Protein AF-A0A0F9QVI6-F1 (afdb_monomer_lite)

Radius of gyration: 30.36 Å; chains: 1; bounding box: 58×32×75 Å

Foldseek 3Di:
DVVQLVVQLVVCVVVDDCVVVDDSVRVSVVSSVVRVVVVCQQPVDPDGDDDDPVVCVVVVDPDPPPDPPPVPPDPVLVVVLVVLVVVLLVVLCVVLNDVLSVLCCCVVVVVDDLVCVCVVVVDDSVVSVVSNVVSVVVLVVDVVSVVSSVSD

Organism: NCBI:txid412755

pLDDT: mean 71.88, std 11.83, range [39.81, 88.62]

Structure (mmCIF, N/CA/C/O backbone):
data_AF-A0A0F9QVI6-F1
#
_entry.id   AF-A0A0F9QVI6-F1
#
loop_
_atom_site.group_PDB
_atom_site.id
_atom_site.type_symbol
_atom_site.label_atom_id
_atom_site.label_alt_id
_atom_site.label_comp_id
_atom_site.label_asym_id
_atom_site.label_entity_id
_atom_site.label_seq_id
_atom_site.pdbx_PDB_ins_code
_atom_site.Cartn_x
_atom_site.Cartn_y
_atom_site.Cartn_z
_atom_site.occupancy
_atom_site.B_iso_or_equiv
_atom_site.auth_seq_id
_atom_site.auth_comp_id
_atom_site.auth_asym_id
_atom_site.auth_atom_id
_atom_site.pdbx_PDB_model_num
ATOM 1 N N . MET A 1 1 ? 19.039 10.846 -30.506 1.00 57.81 1 MET A N 1
ATOM 2 C CA . MET A 1 1 ? 18.763 9.708 -31.421 1.00 57.81 1 MET A CA 1
ATOM 3 C C . MET A 1 1 ? 19.900 9.418 -32.401 1.00 57.81 1 MET A C 1
ATOM 5 O O . MET A 1 1 ? 20.356 8.285 -32.408 1.00 57.81 1 MET A O 1
ATOM 9 N N . LYS A 1 2 ? 20.402 10.394 -33.183 1.00 60.19 2 LYS A N 1
ATOM 10 C CA . LYS A 1 2 ? 21.502 10.166 -34.153 1.00 60.19 2 LYS A CA 1
ATOM 11 C C . LYS A 1 2 ? 22.775 9.566 -33.521 1.00 60.19 2 LYS A C 1
ATOM 13 O O . LYS A 1 2 ? 23.382 8.684 -34.111 1.00 60.19 2 LYS A O 1
ATOM 18 N N . HIS A 1 3 ? 23.119 9.972 -32.297 1.00 76.12 3 HIS A N 1
ATOM 19 C CA . HIS A 1 3 ? 24.312 9.487 -31.587 1.00 76.12 3 HIS A CA 1
ATOM 20 C C . HIS A 1 3 ? 24.260 8.000 -31.182 1.00 76.12 3 HIS A C 1
ATOM 22 O O . HIS A 1 3 ? 25.291 7.338 -31.208 1.00 76.12 3 HIS A O 1
ATOM 28 N N . GLU A 1 4 ? 23.079 7.447 -30.880 1.00 73.94 4 GLU A N 1
ATOM 29 C CA . GLU A 1 4 ? 22.932 6.035 -30.473 1.00 73.94 4 GLU A CA 1
ATOM 30 C C . GLU A 1 4 ? 23.107 5.072 -31.650 1.00 73.94 4 GLU A C 1
ATOM 32 O O . GLU A 1 4 ? 23.739 4.027 -31.518 1.00 73.94 4 GLU A O 1
ATOM 37 N N . GLY A 1 5 ? 22.594 5.448 -32.827 1.00 75.94 5 GLY A N 1
ATOM 38 C CA . GLY A 1 5 ? 22.812 4.682 -34.054 1.00 75.94 5 GLY A CA 1
ATOM 39 C C . GLY A 1 5 ? 24.290 4.648 -34.447 1.00 75.94 5 GLY A C 1
ATOM 40 O O . GLY A 1 5 ? 24.811 3.587 -34.770 1.00 75.94 5 GLY A O 1
ATOM 41 N N . VAL A 1 6 ? 24.982 5.790 -34.348 1.00 83.38 6 VAL A N 1
ATOM 42 C CA . VAL A 1 6 ? 26.422 5.888 -34.641 1.00 83.38 6 VAL A CA 1
ATOM 43 C C . VAL A 1 6 ? 27.248 5.065 -33.652 1.00 83.38 6 VAL A C 1
ATOM 45 O O . VAL A 1 6 ? 28.108 4.300 -34.079 1.00 83.38 6 VAL A O 1
ATOM 48 N N . LYS A 1 7 ? 26.948 5.151 -32.350 1.00 85.31 7 LYS A N 1
ATOM 49 C CA . LYS A 1 7 ? 27.612 4.344 -31.319 1.00 85.31 7 LYS A CA 1
ATOM 50 C C . LYS A 1 7 ? 27.447 2.844 -31.577 1.00 85.31 7 LYS A C 1
ATOM 52 O O . LYS A 1 7 ? 28.429 2.113 -31.582 1.00 85.31 7 LYS A O 1
ATOM 57 N N . ALA A 1 8 ? 26.225 2.397 -31.859 1.00 85.44 8 ALA A N 1
ATOM 58 C CA . ALA A 1 8 ? 25.957 0.987 -32.121 1.00 85.44 8 ALA A CA 1
ATOM 59 C C . ALA A 1 8 ? 26.665 0.472 -33.383 1.00 85.44 8 ALA A C 1
ATOM 61 O O . ALA A 1 8 ? 27.136 -0.663 -33.392 1.00 85.44 8 ALA A O 1
ATOM 62 N N . ILE A 1 9 ? 26.771 1.297 -34.433 1.00 86.44 9 ILE A N 1
ATOM 63 C CA . ILE A 1 9 ? 27.570 0.957 -35.616 1.00 86.44 9 ILE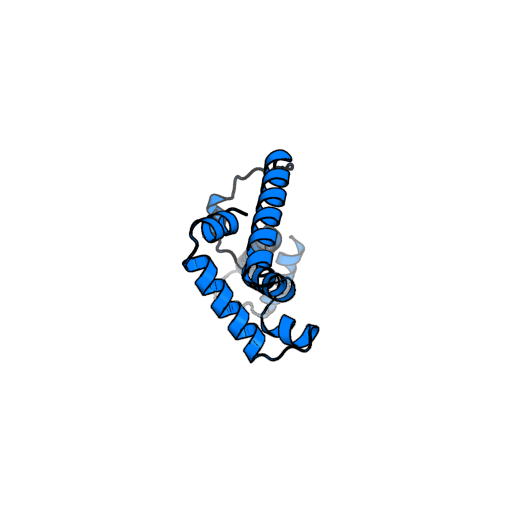 A CA 1
ATOM 64 C C . ILE A 1 9 ? 29.041 0.786 -35.225 1.00 86.44 9 ILE A C 1
ATOM 66 O O . ILE A 1 9 ? 29.633 -0.226 -35.585 1.00 86.44 9 ILE A O 1
ATOM 70 N N . MET A 1 10 ? 29.619 1.728 -34.473 1.00 88.62 10 MET A N 1
ATOM 71 C CA . MET A 1 10 ? 31.027 1.660 -34.056 1.00 88.62 10 MET A CA 1
ATOM 72 C C . MET A 1 10 ? 31.331 0.419 -33.204 1.00 88.62 10 MET A C 1
ATOM 74 O O . MET A 1 10 ? 32.366 -0.2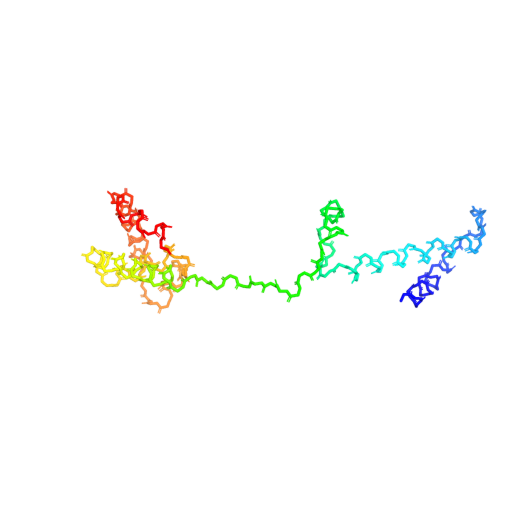08 -33.407 1.00 88.62 10 MET A O 1
ATOM 78 N N . ASP A 1 11 ? 30.413 0.015 -32.323 1.00 88.06 11 ASP A N 1
ATOM 79 C CA . ASP A 1 11 ? 30.565 -1.187 -31.490 1.00 88.06 11 ASP A CA 1
ATOM 80 C C . ASP A 1 11 ? 30.426 -2.498 -32.293 1.00 88.06 11 ASP A C 1
ATOM 82 O O . ASP A 1 11 ? 31.015 -3.523 -31.938 1.00 88.06 11 ASP A O 1
ATOM 86 N N . ALA A 1 12 ? 29.629 -2.496 -33.368 1.00 85.56 12 ALA A N 1
ATOM 87 C CA . ALA A 1 12 ? 29.311 -3.690 -34.155 1.00 85.56 12 ALA A CA 1
ATOM 88 C C . ALA A 1 12 ? 30.212 -3.892 -35.382 1.00 85.56 12 ALA A C 1
ATOM 90 O O . ALA A 1 12 ? 30.289 -5.012 -35.892 1.00 85.56 12 ALA A O 1
ATOM 91 N N . LEU A 1 13 ? 30.875 -2.834 -35.859 1.00 84.75 13 LEU A N 1
ATOM 92 C CA . LEU A 1 13 ? 31.753 -2.863 -37.030 1.00 84.75 13 LEU A CA 1
ATOM 93 C C . LEU A 1 13 ? 32.942 -3.831 -36.873 1.00 84.75 13 LEU A C 1
ATOM 95 O O . LEU A 1 13 ? 33.209 -4.560 -37.823 1.00 84.75 13 LEU A O 1
ATOM 99 N N . PRO A 1 14 ? 33.600 -3.955 -35.699 1.00 88.56 14 PRO A N 1
ATOM 100 C CA . PRO A 1 14 ? 34.671 -4.939 -35.503 1.00 88.56 14 PRO A CA 1
ATOM 101 C C . PRO A 1 14 ? 34.211 -6.403 -35.573 1.00 88.56 14 PRO A C 1
ATOM 103 O O . PRO A 1 14 ? 35.043 -7.299 -35.636 1.00 88.56 14 PRO A O 1
ATOM 106 N N . ARG A 1 15 ? 32.898 -6.658 -35.509 1.00 86.50 15 ARG A N 1
ATOM 107 C CA . ARG A 1 15 ? 32.291 -8.001 -35.564 1.00 86.50 15 ARG A CA 1
ATOM 108 C C . ARG A 1 15 ? 31.655 -8.305 -36.919 1.00 86.50 15 ARG A C 1
ATOM 110 O O . ARG A 1 15 ? 30.978 -9.319 -37.054 1.00 86.50 15 ARG A O 1
ATOM 117 N N . TYR A 1 16 ? 31.792 -7.394 -37.878 1.00 85.69 16 TYR A N 1
ATOM 118 C CA . TYR A 1 16 ? 31.270 -7.584 -39.219 1.00 85.69 16 TYR A CA 1
ATOM 119 C C . TYR A 1 16 ? 32.099 -8.637 -39.956 1.00 85.69 16 TYR A C 1
ATOM 121 O O . TYR A 1 16 ? 33.324 -8.543 -40.005 1.00 85.69 16 TYR A O 1
ATOM 129 N N . ASP A 1 17 ? 31.404 -9.609 -40.537 1.00 86.25 17 ASP A N 1
ATOM 130 C CA . ASP A 1 17 ? 31.994 -10.678 -41.330 1.00 86.25 17 ASP A CA 1
ATOM 131 C C . ASP A 1 17 ? 31.625 -10.477 -42.813 1.00 86.25 17 ASP A C 1
ATOM 133 O O . ASP A 1 17 ? 30.438 -10.547 -43.157 1.00 86.25 17 ASP A O 1
ATOM 137 N N . PRO A 1 18 ? 32.602 -10.188 -43.692 1.00 81.75 18 PRO A N 1
ATOM 138 C CA . PRO A 1 18 ? 32.352 -10.018 -45.119 1.00 81.75 18 PRO A CA 1
ATOM 139 C C . PRO A 1 18 ? 31.971 -11.327 -45.828 1.00 81.75 18 PRO A C 1
ATOM 141 O O . PRO A 1 18 ? 31.293 -11.269 -46.856 1.00 81.75 18 PRO A O 1
ATOM 144 N N . ASP A 1 19 ? 32.329 -12.491 -45.280 1.00 84.81 19 ASP A N 1
ATOM 145 C CA . ASP A 1 19 ? 32.091 -13.795 -45.914 1.00 84.81 19 ASP A CA 1
ATOM 146 C C . ASP A 1 19 ? 30.612 -14.212 -45.852 1.00 84.81 19 ASP A C 1
ATOM 148 O O . ASP A 1 19 ? 30.153 -15.076 -46.599 1.00 84.81 19 ASP A O 1
ATOM 152 N N . TYR A 1 20 ? 29.822 -13.528 -45.020 1.00 78.81 20 TYR A N 1
ATOM 153 C CA . TYR A 1 20 ? 28.369 -13.680 -44.939 1.00 78.81 20 TYR A CA 1
ATOM 154 C C . TYR A 1 20 ? 27.606 -13.085 -46.140 1.00 78.81 20 TYR A C 1
ATOM 156 O O . TYR A 1 20 ? 26.388 -13.251 -46.230 1.00 78.81 20 TYR A O 1
ATOM 164 N N . GLY A 1 21 ? 28.288 -12.375 -47.050 1.00 79.06 21 GLY A N 1
ATOM 165 C CA . GLY A 1 21 ? 27.716 -11.884 -48.312 1.00 79.06 21 GLY A CA 1
ATOM 166 C C . GLY A 1 21 ? 26.765 -10.685 -48.187 1.00 79.06 21 GLY A C 1
ATOM 167 O O . GLY A 1 21 ? 26.004 -10.406 -49.110 1.00 79.06 21 GLY A O 1
ATOM 168 N N . VAL A 1 22 ? 26.777 -9.973 -47.057 1.00 83.00 22 VAL A N 1
ATOM 169 C CA . VAL A 1 22 ? 25.939 -8.783 -46.824 1.00 83.00 22 VAL A CA 1
ATOM 170 C C . VAL A 1 22 ? 26.797 -7.534 -46.930 1.00 83.00 22 VAL A C 1
ATOM 172 O O . VAL A 1 22 ? 27.801 -7.447 -46.247 1.00 83.00 22 VAL A O 1
ATOM 175 N N . GLU A 1 23 ? 26.387 -6.532 -47.708 1.00 87.56 23 GLU A N 1
ATOM 176 C CA . GLU A 1 23 ? 27.130 -5.270 -47.799 1.00 87.56 23 GLU A CA 1
ATOM 177 C C . GLU A 1 23 ? 27.246 -4.556 -46.438 1.00 87.56 23 GLU A C 1
ATOM 179 O O . GLU A 1 23 ? 26.272 -4.444 -45.684 1.00 87.56 23 GLU A O 1
ATOM 184 N N . VAL A 1 24 ? 28.424 -3.981 -46.158 1.00 85.75 24 VAL A N 1
ATOM 185 C CA . VAL A 1 24 ? 28.727 -3.247 -44.910 1.00 85.75 24 VAL A CA 1
ATOM 186 C C . VAL A 1 24 ? 27.662 -2.190 -44.601 1.00 85.75 24 VAL A C 1
ATOM 188 O O . VAL A 1 24 ? 27.242 -2.042 -43.453 1.00 85.75 24 VAL A O 1
ATOM 191 N N . GLY A 1 25 ? 27.188 -1.476 -45.628 1.00 83.19 25 GLY A N 1
ATOM 192 C CA . GLY A 1 25 ? 26.147 -0.458 -45.487 1.00 83.19 25 GLY A CA 1
ATOM 193 C C . GLY A 1 25 ? 24.819 -1.031 -44.988 1.00 83.19 25 GLY A C 1
ATOM 194 O O . GLY A 1 25 ? 24.210 -0.471 -44.076 1.00 83.19 25 GLY A O 1
ATOM 195 N N . ALA A 1 26 ? 24.398 -2.182 -45.519 1.00 83.19 26 ALA A N 1
ATOM 196 C CA . ALA A 1 26 ? 23.169 -2.861 -45.110 1.00 83.19 26 ALA A CA 1
ATOM 197 C C . ALA A 1 26 ? 23.270 -3.415 -43.679 1.00 83.19 26 ALA A C 1
ATOM 199 O O . ALA A 1 26 ? 22.324 -3.299 -42.891 1.00 83.19 26 ALA A O 1
ATOM 200 N N . TYR A 1 27 ? 24.433 -3.958 -43.309 1.00 85.56 27 TYR A N 1
ATOM 201 C CA . TYR A 1 27 ? 24.714 -4.397 -41.943 1.00 85.56 27 TYR A CA 1
ATOM 202 C C . TYR A 1 27 ? 24.676 -3.225 -40.949 1.00 85.56 27 TYR A C 1
ATOM 204 O O . TYR A 1 27 ? 23.941 -3.275 -39.959 1.00 85.56 27 TYR A O 1
ATOM 212 N N . ALA A 1 28 ? 25.389 -2.134 -41.244 1.00 84.75 28 ALA A N 1
ATOM 213 C CA . ALA A 1 28 ? 25.435 -0.940 -40.401 1.00 84.75 28 ALA A CA 1
ATOM 214 C C . ALA A 1 28 ? 24.051 -0.290 -40.241 1.00 84.75 28 ALA A C 1
ATOM 216 O O . ALA A 1 28 ? 23.652 0.069 -39.131 1.00 84.75 28 ALA A O 1
ATOM 217 N N . TRP A 1 29 ? 23.277 -0.207 -41.326 1.00 85.38 29 TRP A N 1
ATOM 218 C CA . TRP A 1 29 ? 21.899 0.284 -41.308 1.00 85.38 29 TRP A CA 1
ATOM 219 C C . TRP A 1 29 ? 21.010 -0.544 -40.376 1.00 85.38 29 TRP A C 1
ATOM 221 O O . TRP A 1 29 ? 20.289 0.002 -39.537 1.00 85.38 29 TRP A O 1
ATOM 231 N N . ARG A 1 30 ? 21.092 -1.877 -40.471 1.00 84.06 30 ARG A N 1
ATOM 232 C CA . ARG A 1 30 ? 20.326 -2.793 -39.621 1.00 84.06 30 ARG A CA 1
ATOM 233 C C . ARG A 1 30 ? 20.686 -2.608 -38.147 1.00 84.06 30 ARG A C 1
ATOM 235 O O . ARG A 1 30 ? 19.783 -2.477 -37.319 1.00 84.06 30 ARG A O 1
ATOM 242 N N . VAL A 1 31 ? 21.974 -2.544 -37.817 1.00 86.19 31 VAL A N 1
ATOM 243 C CA . VAL A 1 31 ? 22.453 -2.304 -36.446 1.00 86.19 31 VAL A CA 1
ATOM 244 C C . VAL A 1 31 ? 21.939 -0.966 -35.905 1.00 86.19 31 VAL A C 1
ATOM 246 O O . VAL A 1 31 ? 21.369 -0.926 -34.810 1.00 86.19 31 VAL A O 1
ATOM 249 N N . ALA A 1 32 ? 22.058 0.110 -36.685 1.00 81.75 32 ALA A N 1
ATOM 250 C CA . ALA A 1 32 ? 21.597 1.436 -36.287 1.00 81.75 32 ALA A CA 1
ATOM 251 C C . ALA A 1 32 ? 20.086 1.478 -36.028 1.00 81.75 32 ALA A C 1
ATOM 253 O O . ALA A 1 32 ? 19.655 2.024 -35.011 1.00 81.75 32 ALA A O 1
ATOM 254 N N . ILE A 1 33 ? 19.275 0.862 -36.894 1.00 84.69 33 ILE A N 1
ATOM 255 C CA . ILE A 1 33 ? 17.819 0.808 -36.710 1.00 84.69 33 ILE A CA 1
ATOM 256 C C . ILE A 1 33 ? 17.448 0.055 -35.435 1.00 84.69 33 ILE A C 1
ATOM 258 O O . ILE A 1 33 ? 16.610 0.534 -34.671 1.00 84.69 33 ILE A O 1
ATOM 262 N N . TYR A 1 34 ? 18.057 -1.104 -35.171 1.00 83.19 34 TYR A N 1
ATOM 263 C CA . TYR A 1 34 ? 17.748 -1.868 -33.960 1.00 83.19 34 TYR A CA 1
ATOM 264 C C . TYR A 1 34 ? 18.136 -1.115 -32.685 1.00 83.19 34 TYR A C 1
ATOM 266 O O . TYR A 1 34 ? 17.381 -1.147 -31.708 1.00 83.19 34 TYR A O 1
ATOM 274 N N . ALA A 1 35 ? 19.264 -0.405 -32.702 1.00 81.69 35 ALA A N 1
ATOM 275 C CA . ALA A 1 35 ? 19.708 0.415 -31.582 1.00 81.69 35 ALA A CA 1
ATOM 276 C C . ALA A 1 35 ? 18.771 1.605 -31.335 1.00 81.69 35 ALA A C 1
ATOM 278 O O . ALA A 1 35 ? 18.279 1.784 -30.219 1.00 81.69 35 ALA A O 1
ATOM 279 N N . VAL A 1 36 ? 18.442 2.367 -32.382 1.00 79.69 36 VAL A N 1
ATOM 280 C CA . VAL A 1 36 ? 17.525 3.512 -32.284 1.00 79.69 36 VAL A CA 1
ATOM 281 C C . VAL A 1 36 ? 16.133 3.055 -31.854 1.00 79.69 36 VAL A C 1
ATOM 283 O O . VAL A 1 36 ? 15.540 3.670 -30.972 1.00 79.69 36 VAL A O 1
ATOM 286 N N . ARG A 1 37 ? 15.628 1.937 -32.388 1.00 77.12 37 ARG A N 1
ATOM 287 C CA . ARG A 1 37 ? 14.332 1.367 -31.994 1.00 77.12 37 ARG A CA 1
ATOM 288 C C . ARG A 1 37 ? 14.296 1.008 -30.510 1.00 77.12 37 ARG A C 1
ATOM 290 O O . ARG A 1 37 ? 13.328 1.342 -29.836 1.00 77.12 37 ARG A O 1
ATOM 297 N N . ARG A 1 38 ? 15.336 0.349 -29.986 1.00 71.81 38 ARG A N 1
ATOM 298 C CA . ARG A 1 38 ? 15.433 0.033 -28.550 1.00 71.81 38 ARG A CA 1
ATOM 299 C C . ARG A 1 38 ? 15.506 1.292 -27.696 1.00 71.81 38 ARG A C 1
ATOM 301 O O . ARG A 1 38 ? 14.858 1.349 -26.657 1.00 71.81 38 ARG A O 1
ATOM 308 N N . TYR A 1 39 ? 16.274 2.286 -28.132 1.00 72.88 39 TYR A N 1
ATOM 309 C CA . TYR A 1 39 ? 16.400 3.552 -27.423 1.00 72.88 39 TYR A CA 1
ATOM 310 C C . TYR A 1 39 ? 15.064 4.294 -27.348 1.00 72.88 39 TYR A C 1
ATOM 312 O O . TYR A 1 39 ? 14.658 4.689 -26.260 1.00 72.88 39 TYR A O 1
ATOM 320 N N . VAL A 1 40 ? 14.352 4.412 -28.475 1.00 70.62 40 VAL A N 1
ATOM 321 C CA . VAL A 1 40 ? 13.012 5.009 -28.520 1.00 70.62 40 VAL A CA 1
ATOM 322 C C . VAL A 1 40 ? 12.087 4.257 -27.575 1.00 70.62 40 VAL A C 1
ATOM 324 O O . VAL A 1 40 ? 11.558 4.873 -26.669 1.00 70.62 40 VAL A O 1
ATOM 327 N N . LEU A 1 41 ? 11.997 2.929 -27.668 1.00 66.00 41 LEU A N 1
ATOM 328 C CA . LEU A 1 41 ? 11.145 2.139 -26.770 1.00 66.00 41 LEU A CA 1
ATOM 329 C C . LEU A 1 41 ? 11.484 2.306 -25.279 1.00 66.00 41 LEU A C 1
ATOM 331 O O . LEU A 1 41 ? 10.588 2.236 -24.443 1.00 66.00 41 LEU A O 1
ATOM 335 N N . LYS A 1 42 ? 12.759 2.519 -24.935 1.00 64.06 42 LYS A N 1
ATOM 336 C CA . LYS A 1 42 ? 13.195 2.729 -23.549 1.00 64.06 42 LYS A CA 1
ATOM 337 C C . LYS A 1 42 ? 12.881 4.138 -23.036 1.00 64.06 42 LYS A C 1
ATOM 339 O O . LYS A 1 42 ? 12.651 4.288 -21.844 1.00 64.06 42 LYS A O 1
ATOM 344 N N . GLN A 1 43 ? 12.917 5.144 -23.907 1.00 61.72 43 GLN A N 1
ATOM 345 C CA . GLN A 1 43 ? 12.837 6.563 -23.533 1.00 61.72 43 GLN A CA 1
ATOM 346 C C . GLN A 1 43 ? 11.479 7.207 -23.840 1.00 61.72 43 GLN A C 1
ATOM 348 O O . GLN A 1 43 ? 11.150 8.233 -23.261 1.00 61.72 43 GLN A O 1
ATOM 353 N N . SER A 1 44 ? 10.680 6.632 -24.741 1.00 54.09 44 SER A N 1
ATOM 354 C CA . SER A 1 44 ? 9.356 7.145 -25.111 1.00 54.09 44 SER A CA 1
ATOM 355 C C . SER A 1 44 ? 8.226 6.589 -24.243 1.00 54.09 44 SER A C 1
ATOM 357 O O . SER A 1 44 ? 7.070 6.924 -24.474 1.00 54.09 44 SER A O 1
ATOM 359 N N . ALA A 1 45 ? 8.535 5.723 -23.275 1.00 50.75 45 ALA A N 1
ATOM 360 C CA . ALA A 1 45 ? 7.585 5.248 -22.279 1.00 50.75 45 ALA A CA 1
ATOM 361 C C . ALA A 1 45 ? 7.927 5.889 -20.919 1.00 50.75 45 ALA A C 1
ATOM 363 O O . ALA A 1 45 ? 9.023 5.640 -20.413 1.00 50.75 45 ALA A O 1
ATOM 364 N N . PRO A 1 46 ? 7.024 6.679 -20.304 1.00 49.38 46 PRO A N 1
ATOM 365 C CA . PRO A 1 46 ? 7.265 7.315 -19.002 1.00 49.38 46 PRO A CA 1
ATOM 366 C C . PRO A 1 46 ? 7.435 6.310 -17.849 1.00 49.38 46 PRO A C 1
ATOM 368 O O . PRO A 1 46 ? 7.916 6.673 -16.782 1.00 49.38 46 PRO A O 1
ATOM 371 N N . VAL A 1 47 ? 7.107 5.031 -18.068 1.00 44.72 47 VAL A N 1
ATOM 372 C CA . VAL A 1 47 ? 7.309 3.944 -17.106 1.00 44.72 47 VAL A CA 1
ATOM 373 C C . VAL A 1 47 ? 8.150 2.854 -17.767 1.00 44.72 47 VAL A C 1
ATOM 375 O O . VAL A 1 47 ? 7.764 2.253 -18.770 1.00 44.72 47 VAL A O 1
ATOM 378 N N . SER A 1 48 ? 9.348 2.633 -17.234 1.00 39.81 48 SER A N 1
ATOM 379 C CA . SER A 1 48 ? 10.373 1.792 -17.850 1.00 39.81 48 SER A CA 1
ATOM 380 C C . SER A 1 48 ? 9.938 0.332 -18.085 1.00 39.81 48 SER A C 1
ATOM 382 O O . SER A 1 48 ? 9.460 -0.348 -17.180 1.00 39.81 48 SER A O 1
ATOM 384 N N . ALA A 1 49 ? 10.169 -0.138 -19.316 1.00 43.56 49 ALA A N 1
ATOM 385 C CA . ALA A 1 49 ? 10.619 -1.474 -19.751 1.00 43.56 49 ALA A CA 1
ATOM 386 C C . ALA A 1 49 ? 9.962 -2.777 -19.226 1.00 43.56 49 ALA A C 1
ATOM 388 O O . ALA A 1 49 ? 10.392 -3.852 -19.640 1.00 43.56 49 ALA A O 1
ATOM 389 N N . SER A 1 50 ? 8.927 -2.740 -18.390 1.00 46.84 50 SER A N 1
ATOM 390 C CA . SER A 1 50 ? 8.313 -3.943 -17.793 1.00 46.84 50 SER A CA 1
ATOM 391 C C . SER A 1 50 ? 6.857 -4.182 -18.207 1.00 46.84 50 SER A C 1
ATOM 393 O O . SER A 1 50 ? 6.346 -5.286 -18.031 1.00 46.84 50 SER A O 1
ATOM 395 N N . HIS A 1 51 ? 6.201 -3.205 -18.836 1.00 47.78 51 HIS A N 1
ATOM 396 C CA . HIS A 1 51 ? 4.827 -3.357 -19.310 1.00 47.78 51 HIS A CA 1
ATOM 397 C C . HIS A 1 51 ? 4.806 -3.686 -20.808 1.00 47.78 51 HIS A C 1
ATOM 399 O O . HIS A 1 51 ? 5.328 -2.951 -21.647 1.00 47.78 51 HIS A O 1
ATOM 405 N N . ARG A 1 52 ? 4.257 -4.866 -21.123 1.00 54.41 52 ARG A N 1
ATOM 406 C CA . ARG A 1 52 ? 4.184 -5.473 -22.461 1.00 54.41 52 ARG A CA 1
ATOM 407 C C . ARG A 1 52 ? 3.653 -4.474 -23.495 1.00 54.41 52 ARG A C 1
ATOM 409 O O . ARG A 1 52 ? 2.637 -3.828 -23.267 1.00 54.41 52 ARG A O 1
ATOM 416 N N . LEU A 1 53 ? 4.288 -4.430 -24.668 1.00 54.44 53 LEU A N 1
ATOM 417 C CA . LEU A 1 53 ? 3.857 -3.645 -25.838 1.00 54.44 53 LEU A CA 1
ATOM 418 C C . LEU A 1 53 ? 2.370 -3.828 -26.198 1.00 54.44 53 LEU A C 1
ATOM 420 O O . LEU A 1 53 ? 1.761 -2.911 -26.743 1.00 54.44 53 LEU A O 1
ATOM 424 N N . ASP A 1 54 ? 1.780 -4.980 -25.870 1.00 57.81 54 ASP A N 1
ATOM 425 C CA . ASP A 1 54 ? 0.355 -5.250 -26.082 1.00 57.81 54 ASP A CA 1
ATOM 426 C C . ASP A 1 54 ? -0.565 -4.402 -25.194 1.00 57.81 54 ASP A C 1
ATOM 428 O O . ASP A 1 54 ? -1.643 -4.021 -25.637 1.00 57.81 54 ASP A O 1
ATOM 432 N N . VAL A 1 55 ? -0.117 -4.021 -23.992 1.00 53.91 55 VAL A N 1
ATOM 433 C CA . VAL A 1 55 ? -0.839 -3.091 -23.106 1.00 53.91 55 VAL A CA 1
ATOM 434 C C . VAL A 1 55 ? -0.810 -1.673 -23.687 1.00 53.91 55 VAL A C 1
ATOM 436 O O . VAL A 1 55 ? -1.798 -0.948 -23.638 1.00 53.91 55 VAL A O 1
ATOM 439 N N . LEU A 1 56 ? 0.307 -1.290 -24.315 1.00 52.09 56 LEU A N 1
ATOM 440 C CA . LEU A 1 56 ? 0.496 0.053 -24.871 1.00 52.09 56 LEU A CA 1
ATOM 441 C C . LEU A 1 56 ? -0.210 0.272 -26.218 1.00 52.09 56 LEU A C 1
ATOM 443 O O . LEU A 1 56 ? -0.525 1.414 -26.549 1.00 52.09 56 LEU A O 1
ATOM 447 N N . LYS A 1 57 ? -0.512 -0.782 -26.991 1.00 57.25 57 LYS A N 1
ATOM 448 C CA . LYS A 1 57 ? -1.277 -0.653 -28.250 1.00 57.25 57 LYS A CA 1
ATOM 449 C C . LYS A 1 57 ? -2.668 -0.040 -28.042 1.00 57.25 57 LYS A C 1
ATOM 451 O O . LYS A 1 57 ? -3.151 0.640 -28.941 1.00 57.25 57 LYS A O 1
ATOM 456 N N . GLY A 1 58 ? -3.282 -0.242 -26.873 1.00 54.19 58 GLY A N 1
ATOM 457 C CA . GLY A 1 58 ? -4.575 0.356 -26.519 1.00 54.19 58 GLY A CA 1
ATOM 458 C C . GLY A 1 58 ? -4.499 1.812 -26.042 1.00 54.19 58 GLY A C 1
ATOM 459 O O . GLY A 1 58 ? -5.501 2.514 -26.081 1.00 54.19 58 GLY A O 1
ATOM 460 N N . LEU A 1 59 ? -3.316 2.283 -25.634 1.00 54.59 59 LEU A N 1
ATOM 461 C CA . LEU A 1 59 ? -3.110 3.596 -25.004 1.00 54.59 59 LEU A CA 1
ATOM 462 C C . LEU A 1 59 ? -2.567 4.662 -25.969 1.00 54.59 59 LEU A C 1
ATOM 464 O O . LEU A 1 59 ? -2.366 5.807 -25.582 1.00 54.59 59 LEU A O 1
ATOM 468 N N . TYR A 1 60 ? -2.359 4.322 -27.244 1.00 49.53 60 TYR A N 1
ATOM 469 C CA . TYR A 1 60 ? -1.699 5.176 -28.247 1.00 49.53 60 TYR A CA 1
ATOM 470 C C . TYR A 1 60 ? -2.447 6.481 -28.608 1.00 49.53 60 TYR A C 1
ATOM 472 O O . TYR A 1 60 ? -2.014 7.211 -29.499 1.00 49.53 60 TYR A O 1
ATOM 480 N N . ARG A 1 61 ? -3.582 6.769 -27.957 1.00 50.34 61 ARG A N 1
ATOM 481 C CA . ARG A 1 61 ? -4.435 7.944 -28.198 1.00 50.34 61 ARG A CA 1
ATOM 482 C C . ARG A 1 61 ? -5.032 8.564 -26.932 1.00 50.34 61 ARG A C 1
ATOM 484 O O . ARG A 1 61 ? -5.973 9.341 -27.048 1.00 50.34 61 ARG A O 1
ATOM 491 N N . SER A 1 62 ? -4.539 8.246 -25.737 1.00 48.22 62 SER A N 1
ATOM 492 C CA . SER A 1 62 ? -4.942 9.043 -24.578 1.00 48.22 62 SER A CA 1
ATOM 493 C C . SER A 1 62 ? -4.266 10.407 -24.693 1.00 48.22 62 SER A C 1
ATOM 495 O O . SER A 1 62 ? -3.046 10.506 -24.546 1.00 48.22 62 SER A O 1
ATOM 497 N N . GLU A 1 63 ? -5.040 11.445 -25.010 1.00 54.03 63 GLU A N 1
ATOM 498 C CA . GLU A 1 63 ? -4.616 12.824 -24.782 1.00 54.03 63 GLU A CA 1
ATOM 499 C C . GLU A 1 63 ? -4.103 12.915 -23.344 1.00 54.03 63 GLU A C 1
ATOM 501 O O . GLU A 1 63 ? -4.753 12.436 -22.412 1.00 54.03 63 GLU A O 1
ATOM 506 N N . ILE A 1 64 ? -2.902 13.467 -23.167 1.00 50.25 64 ILE A N 1
ATOM 507 C CA . ILE A 1 64 ? -2.397 13.780 -21.835 1.00 50.25 64 ILE A CA 1
ATOM 508 C C . ILE A 1 64 ? -3.327 14.868 -21.309 1.00 50.25 64 ILE A C 1
ATOM 510 O O . ILE A 1 64 ? -3.185 16.038 -21.666 1.00 50.25 64 ILE A O 1
ATOM 514 N N . SER A 1 65 ? -4.315 14.473 -20.511 1.00 49.72 65 SER A N 1
ATOM 515 C CA . SER A 1 65 ? -5.095 15.421 -19.737 1.00 49.72 65 SER A CA 1
ATOM 516 C C . SER A 1 65 ? -4.111 16.146 -18.825 1.00 49.72 65 SER A C 1
ATOM 518 O O . SER A 1 65 ? -3.599 15.565 -17.875 1.00 49.72 65 SER A O 1
ATOM 520 N N . MET A 1 66 ? -3.826 17.419 -19.111 1.00 50.12 66 MET A N 1
ATOM 521 C CA . MET A 1 66 ? -3.076 18.301 -18.201 1.00 50.12 66 MET A CA 1
ATOM 522 C C . MET A 1 66 ? -3.835 18.574 -16.893 1.00 50.12 66 MET A C 1
ATOM 524 O O . MET A 1 66 ? -3.329 19.260 -16.010 1.00 50.12 66 MET A O 1
ATOM 528 N N . TYR A 1 67 ? -5.044 18.031 -16.771 1.00 47.47 67 TYR A N 1
ATOM 529 C CA . TYR A 1 67 ? -5.882 18.094 -15.598 1.00 47.47 67 TYR A CA 1
ATOM 530 C C . TYR A 1 67 ? -6.181 16.659 -15.170 1.00 47.47 67 TYR A C 1
ATOM 532 O O . TYR A 1 67 ? -7.251 16.117 -15.454 1.00 47.47 67 TYR A O 1
ATOM 540 N N . GLU A 1 68 ? -5.242 16.020 -14.473 1.00 50.94 68 GLU A N 1
ATOM 541 C CA . GLU A 1 68 ? -5.680 15.123 -13.406 1.00 50.94 68 GLU A CA 1
ATOM 542 C C . GLU A 1 68 ? -6.451 16.020 -12.437 1.00 50.94 68 GLU A C 1
ATOM 544 O O . GLU A 1 68 ? -5.889 16.783 -11.652 1.00 50.94 68 GLU A O 1
ATOM 549 N N . LYS A 1 69 ? -7.777 16.037 -12.588 1.00 54.16 69 LYS A N 1
ATOM 550 C CA . LYS A 1 69 ? -8.638 16.432 -11.488 1.00 54.16 69 LYS A CA 1
ATOM 551 C C . LYS A 1 69 ? -8.380 15.355 -10.445 1.00 54.16 69 LYS A C 1
ATOM 553 O O . LYS A 1 69 ? -8.961 14.280 -10.535 1.00 54.16 69 LYS A O 1
ATOM 558 N N . ASP A 1 70 ? -7.490 15.636 -9.500 1.00 57.00 70 ASP A N 1
ATOM 559 C CA . ASP A 1 70 ? -7.592 15.019 -8.189 1.00 57.00 70 ASP A CA 1
ATOM 560 C C . ASP A 1 70 ? -9.041 15.271 -7.772 1.00 57.00 70 ASP A C 1
ATOM 562 O O . ASP A 1 70 ? -9.425 16.418 -7.505 1.00 57.00 70 ASP A O 1
ATOM 566 N N . GLU A 1 71 ? -9.890 14.247 -7.866 1.00 59.31 71 GLU A N 1
ATOM 567 C CA . GLU A 1 71 ? -11.226 14.287 -7.294 1.00 59.31 71 GLU A CA 1
ATOM 568 C C . GLU A 1 71 ? -11.007 14.509 -5.807 1.00 59.31 71 GLU A C 1
ATOM 570 O O . GLU A 1 71 ? -10.726 13.589 -5.041 1.00 59.31 71 GLU A O 1
ATOM 575 N N . LYS A 1 72 ? -11.025 15.784 -5.408 1.00 64.69 72 LYS A N 1
ATOM 576 C CA . LYS A 1 72 ? -11.036 16.140 -4.003 1.00 64.69 72 LYS A CA 1
ATOM 577 C C . LYS A 1 72 ? -12.267 15.445 -3.439 1.00 64.69 72 LYS A C 1
ATOM 579 O O . LYS A 1 72 ? -13.347 15.668 -3.994 1.00 64.69 72 LYS A O 1
ATOM 584 N N . PRO A 1 73 ? -12.104 14.605 -2.406 1.00 63.59 73 PRO A N 1
ATOM 585 C CA . PRO A 1 73 ? -13.242 13.938 -1.808 1.00 63.59 73 PRO A CA 1
ATOM 586 C C . PRO A 1 73 ? -14.251 15.013 -1.420 1.00 63.59 73 PRO A C 1
ATOM 588 O O . PRO A 1 73 ? -13.866 16.091 -0.947 1.00 63.59 73 PRO A O 1
ATOM 591 N N . ASP A 1 74 ? -15.523 14.747 -1.696 1.00 79.31 74 ASP A N 1
ATOM 592 C CA . ASP A 1 74 ? -16.600 15.661 -1.354 1.00 79.31 74 ASP A CA 1
ATOM 593 C C . ASP A 1 74 ? -16.472 16.028 0.140 1.00 79.31 74 ASP A C 1
ATOM 595 O O . ASP A 1 74 ? -16.295 15.134 0.983 1.00 79.31 74 ASP A O 1
ATOM 599 N N . PRO A 1 75 ? -16.458 17.325 0.507 1.00 76.81 75 PRO A N 1
ATOM 600 C CA . PRO A 1 75 ? -16.348 17.729 1.902 1.00 76.81 75 PRO A CA 1
ATOM 601 C C . PRO A 1 75 ? -17.401 17.063 2.791 1.00 76.81 75 PRO A C 1
ATOM 603 O O . PRO A 1 75 ? -17.095 16.714 3.931 1.00 76.81 75 PRO A O 1
ATOM 606 N N . GLU A 1 76 ? -18.612 16.842 2.275 1.00 77.38 76 GLU A N 1
ATOM 607 C CA . GLU A 1 76 ? -19.685 16.175 3.016 1.00 77.38 76 GLU A CA 1
ATOM 608 C C . GLU A 1 76 ? -19.383 14.689 3.240 1.00 77.38 76 GLU A C 1
ATOM 610 O O . GLU A 1 76 ? -19.486 14.208 4.371 1.00 77.38 76 GLU A O 1
ATOM 615 N N . GLU A 1 77 ? -18.915 13.982 2.211 1.00 74.44 77 GLU A N 1
ATOM 616 C CA . GLU A 1 77 ? -18.472 12.586 2.315 1.00 74.44 77 GLU A CA 1
ATOM 617 C C . GLU A 1 77 ? -17.302 12.436 3.300 1.00 74.44 77 GLU A C 1
ATOM 619 O O . GLU A 1 77 ? -17.286 11.531 4.138 1.00 74.44 77 GLU A O 1
ATOM 624 N N . THR A 1 78 ? -16.358 13.380 3.281 1.00 74.94 78 THR A N 1
ATOM 625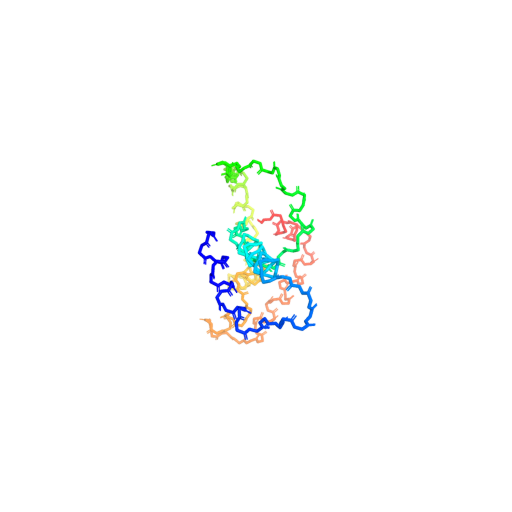 C CA . THR A 1 78 ? -15.217 13.405 4.206 1.00 74.94 78 THR A CA 1
ATOM 626 C C . THR A 1 78 ? -15.677 13.590 5.653 1.00 74.94 78 THR A C 1
ATOM 628 O O . THR A 1 78 ? -15.234 12.866 6.548 1.00 74.94 78 THR A O 1
ATOM 631 N N . VAL A 1 79 ? -16.592 14.532 5.905 1.00 79.62 79 VAL A N 1
ATOM 632 C CA . VAL A 1 79 ? -17.169 14.756 7.240 1.00 79.62 79 VAL A CA 1
ATOM 633 C C . VAL A 1 79 ? -17.943 13.524 7.706 1.00 79.62 79 VAL A C 1
ATOM 635 O O . VAL A 1 79 ? -17.782 13.100 8.853 1.00 79.62 79 VAL A O 1
ATOM 638 N N . HIS A 1 80 ? -18.735 12.915 6.824 1.00 76.06 80 HIS A N 1
ATOM 639 C CA . HIS A 1 80 ? -19.499 11.713 7.135 1.00 76.06 80 HIS A CA 1
ATOM 640 C C . HIS A 1 80 ? -18.580 10.545 7.516 1.00 76.06 80 HIS A C 1
ATOM 642 O O . HIS A 1 80 ? -18.790 9.909 8.550 1.00 76.06 80 HIS A O 1
ATOM 648 N N . ARG A 1 81 ? -17.501 10.323 6.757 1.00 72.88 81 ARG A N 1
ATOM 649 C CA . ARG A 1 81 ? -16.482 9.307 7.055 1.00 72.88 81 ARG A CA 1
ATOM 650 C C . ARG A 1 81 ? -15.817 9.538 8.413 1.00 72.88 81 ARG A C 1
ATOM 652 O O . ARG A 1 81 ? -15.698 8.607 9.206 1.00 72.88 81 ARG A O 1
ATOM 659 N N . VAL A 1 82 ? -15.443 10.779 8.734 1.00 77.06 82 VAL A N 1
ATOM 660 C CA . VAL A 1 82 ? -14.840 11.118 10.038 1.00 77.06 82 VAL A CA 1
ATOM 661 C C . VAL A 1 82 ? -15.817 10.875 11.195 1.00 77.06 82 VAL A C 1
ATOM 663 O O . VAL A 1 82 ? -15.424 10.348 12.240 1.00 77.06 82 VAL A O 1
ATOM 666 N N . LEU A 1 83 ? -17.095 11.224 11.030 1.00 76.88 83 LEU A N 1
ATOM 667 C CA . LEU A 1 83 ? -18.128 10.989 12.045 1.00 76.88 83 LEU A CA 1
ATOM 668 C C . LEU A 1 83 ? -18.405 9.494 12.252 1.00 76.88 83 LEU A C 1
ATOM 670 O O . LEU A 1 83 ? -18.524 9.050 13.399 1.00 76.88 83 LEU A O 1
ATOM 674 N N . LEU A 1 84 ? -18.457 8.712 11.172 1.00 74.44 84 LEU A N 1
ATOM 675 C CA . LEU A 1 84 ? -18.575 7.255 11.235 1.00 74.44 84 LEU A CA 1
ATOM 676 C C . LEU A 1 84 ? -17.381 6.634 11.960 1.00 74.44 84 LEU A C 1
ATOM 678 O O . LEU A 1 84 ? -17.581 5.916 12.940 1.00 74.44 84 LEU A O 1
ATOM 682 N N . ALA A 1 85 ? -16.153 6.982 11.567 1.00 71.94 85 ALA A N 1
ATOM 683 C CA . ALA A 1 85 ? -14.935 6.487 12.208 1.00 71.94 85 ALA A CA 1
ATOM 684 C C . ALA A 1 85 ? -14.911 6.803 13.713 1.00 71.94 85 ALA A C 1
ATOM 686 O O . ALA A 1 85 ? -14.578 5.945 14.535 1.00 71.94 85 ALA A O 1
ATOM 687 N N . ARG A 1 86 ? -15.346 8.007 14.107 1.00 80.44 86 ARG A N 1
ATOM 688 C CA . ARG A 1 86 ? -15.476 8.388 15.521 1.00 80.44 86 ARG A CA 1
ATOM 689 C C . ARG A 1 86 ? -16.523 7.548 16.254 1.00 80.44 86 ARG A C 1
ATOM 691 O O . ARG A 1 86 ? -16.272 7.113 17.374 1.00 80.44 86 ARG A O 1
ATOM 698 N N . THR A 1 87 ? -17.671 7.299 15.629 1.00 78.69 87 THR A N 1
ATOM 699 C CA . THR A 1 87 ? -18.758 6.497 16.214 1.00 78.69 87 THR A CA 1
ATOM 700 C C . THR A 1 87 ? -18.329 5.043 16.409 1.00 78.69 87 THR A C 1
ATOM 702 O O . THR A 1 87 ? -18.557 4.467 17.475 1.00 78.69 87 THR A O 1
ATOM 705 N N . VAL A 1 88 ? -17.636 4.471 15.419 1.00 74.00 88 VAL A N 1
ATOM 706 C CA . VAL A 1 88 ? -17.027 3.137 15.507 1.00 74.00 88 VAL A CA 1
ATOM 707 C C . VAL A 1 88 ? -16.013 3.102 16.643 1.00 74.00 88 VAL A C 1
ATOM 709 O O . VAL A 1 88 ? -16.100 2.223 17.499 1.00 74.00 88 VAL A O 1
ATOM 712 N N . ARG A 1 89 ? -15.109 4.085 16.720 1.00 78.88 89 ARG A N 1
ATOM 713 C CA . ARG A 1 89 ? -14.108 4.171 17.788 1.00 78.88 89 ARG A CA 1
ATOM 714 C C . ARG A 1 89 ? -14.743 4.185 19.174 1.00 78.88 89 ARG A C 1
ATOM 716 O O . ARG A 1 89 ? -14.411 3.327 19.985 1.00 78.88 89 ARG A O 1
ATOM 723 N N . THR A 1 90 ? -15.712 5.065 19.422 1.00 82.00 90 THR A N 1
ATOM 724 C CA . THR A 1 90 ? -16.416 5.126 20.714 1.00 82.00 90 THR A CA 1
ATOM 725 C C . THR A 1 90 ? -17.123 3.810 21.040 1.00 82.00 90 THR A C 1
ATOM 727 O O . THR A 1 90 ? -17.133 3.363 22.190 1.00 82.00 90 THR A O 1
ATOM 730 N N . ARG A 1 91 ? -17.693 3.139 20.033 1.00 75.44 91 ARG A N 1
ATOM 731 C CA . ARG A 1 91 ? -18.343 1.843 20.233 1.00 75.44 91 ARG A CA 1
ATOM 732 C C . ARG A 1 91 ? -17.338 0.747 20.587 1.00 75.44 91 ARG A C 1
ATOM 734 O O . ARG A 1 91 ? -17.601 -0.017 21.514 1.00 75.44 91 ARG A O 1
ATOM 741 N N . VAL A 1 92 ? -16.199 0.679 19.903 1.00 75.31 92 VAL A N 1
ATOM 742 C CA . VAL A 1 92 ? -15.128 -0.289 20.188 1.00 75.31 92 VAL A CA 1
ATOM 743 C C . VAL A 1 92 ? -14.503 -0.018 21.562 1.00 75.31 92 VAL A C 1
ATOM 745 O O . VAL A 1 92 ? -14.353 -0.957 22.340 1.00 75.31 92 VAL A O 1
ATOM 748 N N . GLU A 1 93 ? -14.241 1.246 21.908 1.00 82.75 93 GLU A N 1
ATOM 749 C CA . GLU A 1 93 ? -13.765 1.681 23.234 1.00 82.75 93 GLU A CA 1
ATOM 750 C C . GLU A 1 93 ? -14.719 1.247 24.350 1.00 82.75 93 GLU A C 1
ATOM 752 O O . GLU A 1 93 ? -14.275 0.712 25.363 1.00 82.75 93 GLU A O 1
ATOM 757 N N . SER A 1 94 ? -16.036 1.372 24.149 1.00 78.44 94 SER A N 1
ATOM 758 C CA . SER A 1 94 ? -17.023 0.925 25.145 1.00 78.44 94 SER A CA 1
ATOM 759 C C . SER A 1 94 ? -17.009 -0.589 25.403 1.00 78.44 94 SER A C 1
ATOM 761 O O . SER A 1 94 ? -17.446 -1.032 26.462 1.00 78.44 94 SER A O 1
ATOM 763 N N . ILE A 1 95 ? -16.528 -1.389 24.444 1.00 76.56 95 ILE A N 1
ATOM 764 C CA . ILE A 1 95 ? -16.511 -2.856 24.533 1.00 76.56 95 ILE A CA 1
ATOM 765 C C . ILE A 1 95 ? -15.153 -3.379 25.015 1.00 76.56 95 ILE A C 1
ATOM 767 O O . ILE A 1 95 ? -15.110 -4.325 25.799 1.00 76.56 95 ILE A O 1
ATOM 771 N N . LEU A 1 96 ? -14.054 -2.811 24.515 1.00 72.38 96 LEU A N 1
ATOM 772 C CA . LEU A 1 96 ? -12.691 -3.318 24.715 1.00 72.38 96 LEU A CA 1
ATOM 773 C C . LEU A 1 96 ? -11.850 -2.458 25.669 1.00 72.38 96 LEU A C 1
ATOM 775 O O . LEU A 1 96 ? -10.714 -2.825 25.972 1.00 72.38 96 LEU A O 1
ATOM 779 N N . GLY A 1 97 ? -12.384 -1.329 26.135 1.00 80.19 97 GLY A N 1
ATOM 780 C CA . GLY A 1 97 ? -11.609 -0.299 26.818 1.00 80.19 97 GLY A CA 1
ATOM 781 C C . GLY A 1 97 ? -10.736 0.501 25.848 1.00 80.19 97 GLY A C 1
ATOM 782 O O . GLY A 1 97 ? -10.594 0.160 24.674 1.00 80.19 97 GLY A O 1
ATOM 783 N N . GLU A 1 98 ? -10.137 1.578 26.347 1.00 79.25 98 GLU A N 1
ATOM 784 C CA . GLU A 1 98 ? -9.352 2.525 25.544 1.00 79.25 98 GLU A CA 1
ATOM 785 C C . GLU A 1 98 ? -8.126 1.866 24.892 1.00 79.25 98 GLU A C 1
ATOM 787 O O . GLU A 1 98 ? -7.947 1.917 23.675 1.00 79.25 98 GLU A O 1
ATOM 792 N N . THR A 1 99 ? -7.328 1.155 25.688 1.00 73.50 99 THR A N 1
ATOM 793 C CA . THR A 1 99 ? -6.126 0.450 25.226 1.00 73.50 99 THR A CA 1
ATOM 794 C C . THR A 1 99 ? -6.466 -0.671 24.238 1.00 73.50 99 THR A C 1
ATOM 796 O O . THR A 1 99 ? -5.831 -0.801 23.194 1.00 73.50 99 THR A O 1
ATOM 799 N N . GLY A 1 100 ? -7.516 -1.451 24.516 1.00 70.25 100 GLY A N 1
ATOM 800 C CA . GLY A 1 100 ? -7.966 -2.520 23.622 1.00 70.25 100 GLY A CA 1
ATOM 801 C C . GLY A 1 100 ? -8.509 -1.992 22.293 1.00 70.25 100 GLY A C 1
ATOM 802 O O . GLY A 1 100 ? -8.270 -2.597 21.248 1.00 70.25 100 GLY A O 1
ATOM 803 N N . ALA A 1 101 ? -9.194 -0.847 22.312 1.00 74.44 101 ALA A N 1
ATOM 804 C CA . ALA A 1 101 ? -9.710 -0.201 21.113 1.00 74.44 101 ALA A CA 1
ATOM 805 C C . ALA A 1 101 ? -8.614 0.415 20.242 1.00 74.44 101 ALA A C 1
ATOM 807 O O . ALA A 1 101 ? -8.683 0.283 19.022 1.00 74.44 101 ALA A O 1
ATOM 808 N N . MET A 1 102 ? -7.590 1.025 20.843 1.00 75.62 102 MET A N 1
ATOM 809 C CA . MET A 1 102 ? -6.437 1.554 20.111 1.00 75.62 102 MET A CA 1
ATOM 810 C C . MET A 1 102 ? -5.776 0.459 19.259 1.00 75.62 102 MET A C 1
ATOM 812 O O . MET A 1 102 ? -5.621 0.626 18.050 1.00 75.62 102 MET A O 1
ATOM 816 N N . PHE A 1 103 ? -5.480 -0.700 19.857 1.00 71.31 103 PHE A N 1
ATOM 817 C CA . PHE A 1 103 ? -4.867 -1.821 19.136 1.00 71.31 103 PHE A CA 1
ATOM 818 C C . PHE A 1 103 ? -5.813 -2.489 18.144 1.00 71.31 103 PHE A C 1
ATOM 820 O O . PHE A 1 103 ? -5.402 -2.851 17.044 1.00 71.31 103 PHE A O 1
ATOM 827 N N . ALA A 1 104 ? -7.089 -2.628 18.506 1.00 70.56 104 ALA A N 1
ATOM 828 C CA . ALA A 1 104 ? -8.118 -3.146 17.615 1.00 70.56 104 ALA A CA 1
ATOM 829 C C . ALA A 1 104 ? -8.215 -2.332 16.320 1.00 70.56 104 ALA A C 1
ATOM 831 O O . ALA A 1 104 ? -8.187 -2.906 15.234 1.00 70.56 104 ALA A O 1
ATOM 832 N N . LEU A 1 105 ? -8.322 -1.008 16.439 1.00 73.69 105 LEU A N 1
ATOM 833 C CA . LEU A 1 105 ? -8.487 -0.109 15.301 1.00 73.69 105 LEU A CA 1
ATOM 834 C C . LEU A 1 105 ? -7.214 -0.038 14.461 1.00 73.69 105 LEU A C 1
ATOM 836 O O . LEU A 1 105 ? -7.299 -0.180 13.246 1.00 73.69 105 LEU A O 1
ATOM 840 N N . GLY A 1 106 ? -6.048 0.091 15.098 1.00 72.31 106 GLY A N 1
ATOM 841 C CA . GLY A 1 106 ? -4.770 0.197 14.394 1.00 72.31 106 GLY A CA 1
ATOM 842 C C . GLY A 1 106 ? -4.409 -1.043 13.569 1.00 72.31 106 GLY A C 1
ATOM 843 O O . GLY A 1 106 ? -3.930 -0.931 12.443 1.00 72.31 106 GLY A O 1
ATOM 844 N N . ILE A 1 107 ? -4.692 -2.240 14.089 1.00 70.00 107 ILE A N 1
ATOM 845 C CA . ILE A 1 107 ? -4.407 -3.498 13.380 1.00 70.00 107 ILE A CA 1
ATOM 846 C C . ILE A 1 107 ? -5.421 -3.747 12.258 1.00 70.00 107 ILE A C 1
ATOM 848 O O . ILE A 1 107 ? -5.069 -4.287 11.211 1.00 70.00 107 ILE A O 1
ATOM 852 N N . LEU A 1 108 ? -6.687 -3.370 12.457 1.00 68.00 108 LEU A N 1
ATOM 853 C CA . LEU A 1 108 ? -7.732 -3.549 11.447 1.00 68.00 108 LEU A CA 1
ATOM 854 C C . LEU A 1 108 ? -7.632 -2.534 10.306 1.00 68.00 108 LEU A C 1
ATOM 856 O O . LEU A 1 108 ? -7.845 -2.919 9.161 1.00 68.00 108 LEU A O 1
ATOM 860 N N . GLY A 1 109 ? -7.272 -1.282 10.600 1.00 67.81 109 GLY A N 1
ATOM 861 C CA . GLY A 1 109 ? -7.003 -0.252 9.590 1.00 67.81 109 GLY A CA 1
ATOM 862 C C . GLY A 1 109 ? -5.776 -0.549 8.723 1.00 67.81 109 GLY A C 1
ATOM 863 O O . GLY A 1 109 ? -5.597 0.067 7.680 1.00 67.81 109 GLY A O 1
ATOM 864 N N . GLY A 1 110 ? -4.948 -1.524 9.121 1.00 68.94 110 GLY A N 1
ATOM 865 C CA . GLY A 1 110 ? -3.689 -1.840 8.447 1.00 68.94 110 GLY A CA 1
ATOM 866 C C . GLY A 1 110 ? -2.571 -0.840 8.747 1.00 68.94 110 GLY A C 1
ATOM 867 O O . GLY A 1 110 ? -1.489 -0.973 8.180 1.00 68.94 110 GLY A O 1
ATOM 868 N N . ASP A 1 111 ? -2.819 0.113 9.650 1.00 70.12 111 ASP A N 1
ATOM 869 C CA . ASP A 1 111 ? -1.876 1.160 10.047 1.00 70.12 111 ASP A CA 1
ATOM 870 C C . ASP A 1 111 ? -0.684 0.594 10.834 1.00 70.12 111 ASP A C 1
ATOM 872 O O . ASP A 1 111 ? 0.412 1.145 10.773 1.00 70.12 111 ASP A O 1
ATOM 876 N N . PHE A 1 112 ? -0.879 -0.525 11.545 1.00 72.75 112 PHE A N 1
ATOM 877 C CA . PHE A 1 112 ? 0.157 -1.158 12.364 1.00 72.75 112 PHE A CA 1
ATOM 878 C C . PHE A 1 112 ? 0.172 -2.677 12.197 1.00 72.75 112 PHE A C 1
ATOM 880 O O . PHE A 1 112 ? -0.880 -3.328 12.171 1.00 72.75 112 PHE A O 1
ATOM 887 N N . GLN A 1 113 ? 1.364 -3.280 12.162 1.00 77.81 113 GLN A N 1
ATOM 888 C CA . GLN A 1 113 ? 1.474 -4.721 12.355 1.00 77.81 113 GLN A CA 1
ATOM 889 C C . GLN A 1 113 ? 1.389 -5.049 13.854 1.00 77.81 113 GLN A C 1
ATOM 891 O O . GLN A 1 113 ? 1.894 -4.299 14.689 1.00 77.81 113 GLN A O 1
ATOM 896 N N . PRO A 1 114 ? 0.833 -6.215 14.233 1.00 76.62 114 PRO A N 1
ATOM 897 C CA . PRO A 1 114 ? 0.814 -6.658 15.629 1.00 76.62 114 PRO A CA 1
ATOM 898 C C . PRO A 1 114 ? 2.193 -6.679 16.303 1.00 76.62 114 PRO A C 1
ATOM 900 O O . PRO A 1 114 ? 2.271 -6.562 17.518 1.00 76.62 114 PRO A O 1
ATOM 903 N N . LYS A 1 115 ? 3.269 -6.855 15.524 1.00 80.75 115 LYS A N 1
ATOM 904 C CA . LYS A 1 115 ? 4.653 -6.854 16.017 1.00 80.75 115 LYS A CA 1
ATOM 905 C C . LYS A 1 115 ? 5.118 -5.459 16.431 1.00 80.75 115 LYS A C 1
ATOM 907 O O . LYS A 1 115 ? 5.666 -5.326 17.516 1.00 80.75 115 LYS A O 1
ATOM 912 N N . ASP A 1 116 ? 4.818 -4.449 15.620 1.00 77.94 116 ASP A N 1
ATOM 913 C CA . ASP A 1 116 ? 5.190 -3.054 15.885 1.00 77.94 116 ASP A CA 1
ATOM 914 C C . ASP A 1 116 ? 4.533 -2.573 17.186 1.00 77.94 116 ASP A C 1
ATOM 916 O O . ASP A 1 116 ? 5.170 -1.987 18.049 1.00 77.94 116 ASP A O 1
ATOM 920 N N . VAL A 1 117 ? 3.272 -2.959 17.397 1.00 72.19 117 VAL A N 1
ATOM 921 C CA . VAL A 1 117 ? 2.521 -2.679 18.628 1.00 72.19 117 VAL A CA 1
ATOM 922 C C . VAL A 1 117 ? 3.168 -3.297 19.877 1.00 72.19 117 VAL A C 1
ATOM 924 O O . VAL A 1 117 ? 3.183 -2.678 20.940 1.00 72.19 117 VAL A O 1
ATOM 927 N N . ILE A 1 118 ? 3.664 -4.532 19.769 1.00 80.81 118 ILE A N 1
ATOM 928 C CA . ILE A 1 118 ? 4.334 -5.242 20.869 1.00 80.81 118 ILE A CA 1
ATOM 929 C C . ILE A 1 118 ? 5.637 -4.527 21.233 1.00 80.81 118 ILE A C 1
ATOM 931 O O . ILE A 1 118 ? 5.910 -4.318 22.414 1.00 80.81 118 ILE A O 1
ATOM 935 N N . GLU A 1 119 ? 6.420 -4.152 20.221 1.00 80.00 119 GLU A N 1
ATOM 936 C CA . GLU A 1 119 ? 7.727 -3.515 20.384 1.00 80.00 119 GLU A CA 1
ATOM 937 C C . GLU A 1 119 ? 7.604 -2.076 20.908 1.00 80.00 119 GLU A C 1
ATOM 939 O O . GLU A 1 119 ? 8.260 -1.735 21.893 1.00 80.00 119 GLU A O 1
ATOM 944 N N . ASP A 1 120 ? 6.715 -1.262 20.335 1.00 78.19 120 ASP A N 1
ATOM 945 C CA . ASP A 1 120 ? 6.573 0.161 20.671 1.00 78.19 120 ASP A CA 1
ATOM 946 C C . ASP A 1 120 ? 5.930 0.400 22.043 1.00 78.19 120 ASP A C 1
ATOM 948 O O . ASP A 1 120 ? 6.211 1.400 22.710 1.00 78.19 120 ASP A O 1
ATOM 952 N N . HIS A 1 121 ? 5.066 -0.516 22.487 1.00 73.56 121 HIS A N 1
ATOM 953 C CA . HIS A 1 121 ? 4.324 -0.373 23.742 1.00 73.56 121 HIS A CA 1
ATOM 954 C C . HIS A 1 121 ? 4.769 -1.342 24.843 1.00 73.56 121 HIS A C 1
ATOM 956 O O . HIS A 1 121 ? 4.215 -1.295 25.942 1.00 73.56 121 HIS A O 1
ATOM 962 N N . GLY A 1 122 ? 5.764 -2.198 24.580 1.00 76.88 122 GLY A N 1
ATOM 963 C CA . GLY A 1 122 ? 6.307 -3.145 25.561 1.00 76.88 122 GLY A CA 1
ATOM 964 C C . GLY A 1 122 ? 5.267 -4.135 26.091 1.00 76.88 122 GLY A C 1
ATOM 965 O O . GLY A 1 122 ? 5.308 -4.503 27.265 1.00 76.88 122 GLY A O 1
ATOM 966 N N . LEU A 1 123 ? 4.303 -4.516 25.251 1.00 77.94 123 LEU A N 1
ATOM 967 C CA . LEU A 1 123 ? 3.186 -5.376 25.635 1.00 77.94 123 LEU A CA 1
ATOM 968 C C . LEU A 1 123 ? 3.517 -6.850 25.451 1.00 77.94 123 LEU A C 1
ATOM 970 O O . LEU A 1 123 ? 4.262 -7.235 24.554 1.00 77.94 123 LEU A O 1
ATOM 974 N N . GLU A 1 124 ? 2.892 -7.703 26.257 1.00 82.44 124 GLU A N 1
ATOM 975 C CA . GLU A 1 124 ? 3.034 -9.143 26.092 1.00 82.44 124 GLU A CA 1
ATOM 976 C C . GLU A 1 124 ? 2.386 -9.597 24.770 1.00 82.44 124 GLU A C 1
ATOM 978 O O . GLU A 1 124 ? 1.204 -9.317 24.530 1.00 82.44 124 GLU A O 1
ATOM 983 N N . PRO A 1 125 ? 3.089 -10.367 23.910 1.00 81.88 125 PRO A N 1
ATOM 984 C CA . PRO A 1 125 ? 2.531 -10.836 22.642 1.00 81.88 125 PRO A CA 1
ATOM 985 C C . PRO A 1 125 ? 1.188 -11.551 22.809 1.00 81.88 125 PRO A C 1
ATOM 987 O O . PRO A 1 125 ? 0.274 -11.402 21.996 1.00 81.88 125 PRO A O 1
ATOM 990 N N . SER A 1 126 ? 1.048 -12.319 23.891 1.00 82.25 126 SER A N 1
ATOM 991 C CA . SER A 1 126 ? -0.177 -13.057 24.199 1.00 82.25 126 SER A CA 1
ATOM 992 C C . SER A 1 126 ? -1.390 -12.143 24.406 1.00 82.25 126 SER A C 1
ATOM 994 O O . SER A 1 126 ? -2.492 -12.491 23.974 1.00 82.25 126 SER A O 1
ATOM 996 N N . GLU A 1 127 ? -1.195 -10.962 24.993 1.00 79.31 127 GLU A N 1
ATOM 997 C CA . GLU A 1 127 ? -2.243 -9.968 25.222 1.00 79.31 127 GLU A CA 1
ATOM 998 C C . GLU A 1 127 ? -2.687 -9.332 23.908 1.00 79.31 127 GLU A C 1
ATOM 1000 O O . GLU A 1 127 ? -3.887 -9.268 23.630 1.00 79.31 127 GLU A O 1
ATOM 1005 N N . VAL A 1 128 ? -1.733 -8.967 23.047 1.00 74.94 128 VAL A N 1
ATOM 1006 C CA . VAL A 1 128 ? -2.006 -8.367 21.733 1.00 74.94 128 VAL A CA 1
ATOM 1007 C C . VAL A 1 128 ? -2.768 -9.345 20.837 1.00 74.94 128 VAL A C 1
A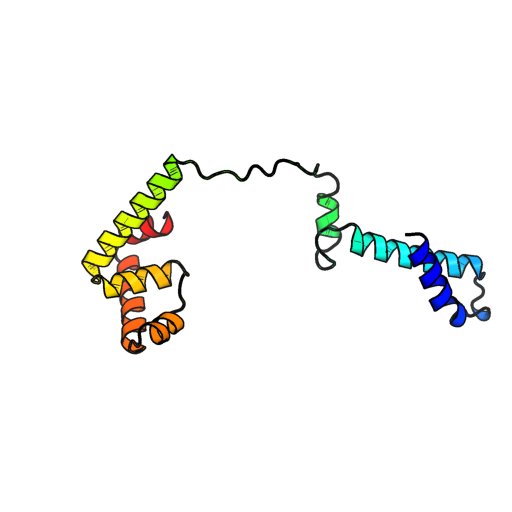TOM 1009 O O . VAL A 1 128 ? -3.836 -9.017 20.316 1.00 74.94 128 VAL A O 1
ATOM 1012 N N . TYR A 1 129 ? -2.308 -10.593 20.711 1.00 81.62 129 TYR A N 1
ATOM 1013 C CA . TYR A 1 129 ? -3.015 -11.595 19.903 1.00 81.62 129 TYR A CA 1
ATOM 1014 C C . TYR A 1 129 ? -4.383 -11.974 20.484 1.00 81.62 129 TYR A C 1
ATOM 1016 O O . TYR A 1 129 ? -5.327 -12.237 19.726 1.00 81.62 129 TYR A O 1
ATOM 1024 N N . ARG A 1 130 ? -4.532 -11.977 21.815 1.00 81.62 130 ARG A N 1
ATOM 1025 C CA . ARG A 1 130 ? -5.832 -12.175 22.469 1.00 81.62 130 ARG A CA 1
ATOM 1026 C C . ARG A 1 130 ? -6.778 -11.015 22.176 1.00 81.62 130 ARG A C 1
ATOM 1028 O O . ARG A 1 130 ? -7.945 -11.276 21.873 1.00 81.62 130 ARG A O 1
ATOM 1035 N N . ALA A 1 131 ? -6.294 -9.775 22.209 1.00 74.00 131 ALA A N 1
ATOM 1036 C CA . ALA A 1 131 ? -7.069 -8.594 21.854 1.00 74.00 131 ALA A CA 1
ATOM 1037 C C . ALA A 1 131 ? -7.548 -8.683 20.400 1.00 74.00 131 ALA A C 1
ATOM 1039 O O . ALA A 1 131 ? -8.753 -8.660 20.174 1.00 74.00 131 ALA A O 1
ATOM 1040 N N . ILE A 1 132 ? -6.657 -8.952 19.436 1.00 76.69 132 ILE A N 1
ATOM 1041 C CA . ILE A 1 132 ? -7.013 -9.122 18.012 1.00 76.69 132 ILE A CA 1
ATOM 1042 C C . ILE A 1 132 ? -8.108 -10.176 17.829 1.00 76.69 132 ILE A C 1
ATOM 1044 O O . ILE A 1 132 ? -9.105 -9.939 17.144 1.00 76.69 132 ILE A O 1
ATOM 1048 N N . ARG A 1 133 ? -7.939 -11.357 18.438 1.00 81.75 133 ARG A N 1
ATOM 1049 C CA . ARG A 1 133 ? -8.917 -12.447 18.323 1.00 81.75 133 ARG A CA 1
ATOM 1050 C C . ARG A 1 133 ? -10.271 -12.039 18.902 1.00 81.75 133 ARG A C 1
ATOM 1052 O O . ARG A 1 133 ? -11.295 -12.321 18.285 1.00 81.75 133 ARG A O 1
ATOM 1059 N N . THR A 1 134 ? -10.272 -11.376 20.055 1.00 78.88 134 THR A N 1
ATOM 1060 C CA . THR A 1 134 ? -11.493 -10.912 20.728 1.00 78.88 134 THR A CA 1
ATOM 1061 C C . THR A 1 134 ? -12.197 -9.839 19.900 1.00 78.88 134 THR A C 1
ATOM 1063 O O . THR A 1 134 ? -13.402 -9.935 19.679 1.00 78.88 134 THR A O 1
ATOM 1066 N N . THR A 1 135 ? -11.449 -8.884 19.349 1.00 75.12 135 THR A N 1
ATOM 1067 C CA . THR A 1 135 ? -11.950 -7.846 18.442 1.00 75.12 135 THR A CA 1
ATOM 1068 C C . THR A 1 135 ? -12.567 -8.449 17.189 1.00 75.12 135 THR A C 1
ATOM 1070 O O . THR A 1 135 ? -13.699 -8.123 16.839 1.00 75.12 135 THR A O 1
ATOM 1073 N N . LYS A 1 136 ? -11.860 -9.374 16.528 1.00 77.06 136 LYS A N 1
ATOM 1074 C CA . LYS A 1 136 ? -12.348 -10.031 15.311 1.00 77.06 136 LYS A CA 1
ATOM 1075 C C . LYS A 1 136 ? -13.625 -10.821 15.581 1.00 77.06 136 LYS A C 1
ATOM 1077 O O . LYS A 1 136 ? -14.579 -10.705 14.820 1.00 77.06 136 LYS A O 1
ATOM 1082 N N . ALA A 1 137 ? -13.664 -11.572 16.681 1.00 79.50 137 ALA A N 1
ATOM 1083 C CA . ALA A 1 137 ? -14.864 -12.285 17.104 1.00 79.50 137 ALA A CA 1
ATOM 1084 C C . ALA A 1 137 ? -16.023 -11.318 17.396 1.00 79.50 137 ALA A C 1
ATOM 1086 O O . ALA A 1 137 ? -17.162 -11.595 17.025 1.00 79.50 137 ALA A O 1
ATOM 1087 N N . ARG A 1 138 ? -15.740 -10.160 18.007 1.00 73.44 138 ARG A N 1
ATOM 1088 C CA . ARG A 1 138 ? -16.759 -9.158 18.328 1.00 73.44 138 ARG A CA 1
ATOM 1089 C C . ARG A 1 138 ? -17.335 -8.491 17.083 1.00 73.44 138 ARG A C 1
ATOM 1091 O O . ARG A 1 138 ? -18.553 -8.413 16.974 1.00 73.44 138 ARG A O 1
ATOM 1098 N N . LEU A 1 139 ? -16.487 -8.089 16.138 1.00 72.25 139 LEU A N 1
ATOM 1099 C CA . LEU A 1 139 ? -16.908 -7.563 14.835 1.00 72.25 139 LEU A CA 1
ATOM 1100 C C . LEU A 1 139 ? -17.725 -8.590 14.052 1.00 72.25 139 LEU A C 1
ATOM 1102 O O . LEU A 1 139 ? -18.765 -8.257 13.509 1.00 72.25 139 LEU A O 1
ATOM 1106 N N . GLN A 1 140 ? -17.313 -9.858 14.053 1.00 74.62 140 GLN A N 1
ATOM 1107 C CA . GLN A 1 140 ? -18.088 -10.921 13.408 1.00 74.62 140 GLN A CA 1
ATOM 1108 C C . GLN A 1 140 ? -19.448 -11.163 14.081 1.00 74.62 140 GLN A C 1
ATOM 1110 O O . GLN A 1 140 ? -20.399 -11.544 13.405 1.00 74.62 140 GLN A O 1
ATOM 1115 N N . SER A 1 141 ? -19.549 -10.952 15.397 1.00 79.69 141 SER A N 1
ATOM 1116 C CA . SER A 1 141 ? -20.806 -11.104 16.142 1.00 79.69 141 SER A CA 1
ATOM 1117 C C . SER A 1 141 ? -21.750 -9.905 16.023 1.00 79.69 141 SER A C 1
ATOM 1119 O O . SER A 1 141 ? -22.954 -10.059 16.214 1.00 79.69 141 SER A O 1
ATOM 1121 N N . ASP A 1 142 ? -21.219 -8.719 15.720 1.00 75.88 142 ASP A N 1
ATOM 1122 C CA . ASP A 1 142 ? -21.970 -7.469 15.638 1.00 75.88 142 ASP A CA 1
ATOM 1123 C C . ASP A 1 142 ? -21.909 -6.934 14.206 1.00 75.88 142 ASP A C 1
ATOM 1125 O O . ASP A 1 142 ? -21.007 -6.186 13.823 1.00 75.88 142 ASP A O 1
ATOM 1129 N N . LYS A 1 143 ? -22.903 -7.343 13.410 1.00 68.44 143 LYS A N 1
ATOM 1130 C CA . LYS A 1 143 ? -23.029 -6.949 12.005 1.00 68.44 143 LYS A CA 1
ATOM 1131 C C . LYS A 1 143 ? -23.062 -5.426 11.831 1.00 68.44 143 LYS A C 1
ATOM 1133 O O . LYS A 1 143 ? -22.500 -4.930 10.868 1.00 68.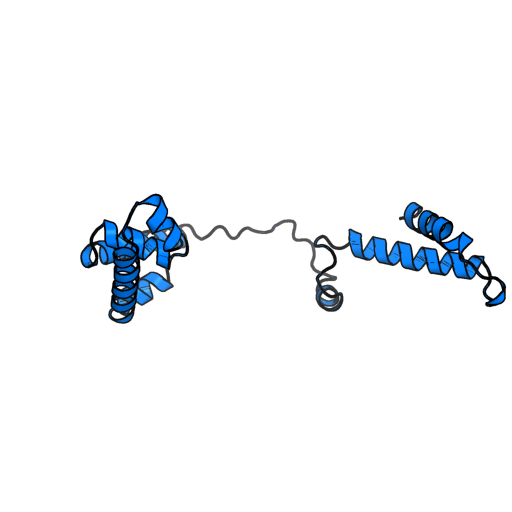44 143 LYS A O 1
ATOM 1138 N N . MET A 1 144 ? -23.653 -4.685 12.771 1.00 72.81 144 MET A N 1
ATOM 1139 C CA . MET A 1 144 ? -23.694 -3.223 12.707 1.00 72.81 144 MET A CA 1
ATOM 1140 C C . MET A 1 144 ? -22.294 -2.626 12.874 1.00 72.81 144 MET A C 1
ATOM 1142 O O . MET A 1 144 ? -21.912 -1.744 12.116 1.00 72.81 144 MET A O 1
ATOM 1146 N N . LEU A 1 145 ? -21.512 -3.125 13.838 1.00 68.50 145 LEU A N 1
ATOM 1147 C CA . LEU A 1 145 ? -20.120 -2.710 14.036 1.00 68.50 145 LEU A CA 1
ATOM 1148 C C . LEU A 1 145 ? -19.257 -3.031 12.806 1.00 68.50 145 LEU A C 1
ATOM 1150 O O . LEU A 1 145 ? -18.406 -2.233 12.428 1.00 68.50 145 LEU A O 1
ATOM 1154 N N . TYR A 1 146 ? -19.485 -4.193 12.191 1.00 69.44 146 TYR A N 1
ATOM 1155 C CA . TYR A 1 146 ? -18.779 -4.625 10.988 1.00 69.44 146 TYR A CA 1
ATOM 1156 C C . TYR A 1 146 ? -19.137 -3.785 9.758 1.00 69.44 146 TYR A C 1
ATOM 1158 O O . TYR A 1 146 ? -18.234 -3.327 9.063 1.00 69.44 146 TYR A O 1
ATOM 1166 N N . ASP A 1 147 ? -20.429 -3.549 9.516 1.00 66.50 147 ASP A N 1
ATOM 1167 C CA . ASP A 1 147 ? -20.914 -2.752 8.386 1.00 66.50 147 ASP A CA 1
ATOM 1168 C C . ASP A 1 147 ? -20.436 -1.290 8.519 1.00 66.50 147 ASP A C 1
ATOM 1170 O O . ASP A 1 147 ? -19.890 -0.733 7.570 1.00 66.50 147 ASP A O 1
ATOM 1174 N N . LEU A 1 148 ? -20.510 -0.704 9.725 1.00 64.88 148 LEU A N 1
ATOM 1175 C CA . LEU A 1 148 ? -19.996 0.646 10.007 1.00 64.88 148 LEU A CA 1
ATOM 1176 C C . LEU A 1 148 ? -18.472 0.766 9.858 1.00 64.88 148 LEU A C 1
ATOM 1178 O O . LEU A 1 148 ? -17.981 1.849 9.564 1.00 64.88 148 LEU A O 1
ATOM 1182 N N . TRP A 1 149 ? -17.723 -0.313 10.098 1.00 66.44 149 TRP A N 1
ATOM 1183 C CA . TRP A 1 149 ? -16.269 -0.335 9.937 1.00 66.44 149 TRP A CA 1
ATOM 1184 C C . TRP A 1 149 ? -15.843 -0.549 8.480 1.00 66.44 149 TRP A C 1
ATOM 1186 O O . TRP A 1 149 ? -14.866 0.046 8.050 1.00 66.44 149 TRP A O 1
ATOM 1196 N N . ARG A 1 150 ? -16.558 -1.381 7.714 1.00 64.00 150 ARG A N 1
ATOM 1197 C CA . ARG A 1 150 ? -16.231 -1.658 6.305 1.00 64.00 150 ARG A CA 1
ATOM 1198 C C . ARG A 1 150 ? -16.429 -0.434 5.409 1.00 64.00 150 ARG A C 1
ATOM 1200 O O . ARG A 1 150 ? -15.718 -0.286 4.420 1.00 64.00 150 ARG A O 1
ATOM 1207 N N . ASP A 1 151 ? -17.425 0.383 5.735 1.00 58.31 151 ASP A N 1
ATOM 1208 C CA . ASP A 1 151 ? -17.811 1.547 4.939 1.00 58.31 151 ASP A CA 1
ATOM 1209 C C . ASP A 1 151 ? -17.143 2.857 5.436 1.00 58.31 151 ASP A C 1
ATOM 1211 O O . ASP A 1 151 ? -17.319 3.906 4.813 1.00 58.31 151 ASP A O 1
ATOM 1215 N N . ALA A 1 152 ? -16.368 2.806 6.532 1.00 53.22 152 A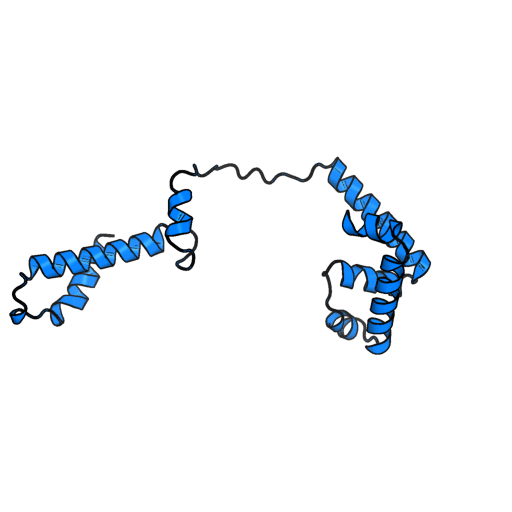LA A N 1
ATOM 1216 C CA . ALA A 1 152 ? -15.528 3.903 7.031 1.00 53.22 152 ALA A CA 1
ATOM 1217 C C . ALA A 1 152 ? -14.148 3.883 6.361 1.00 53.22 152 ALA A C 1
ATOM 1219 O O . ALA A 1 152 ? -13.732 4.961 5.880 1.00 53.22 152 ALA A O 1
#

Secondary structure (DSSP, 8-state):
-HHHHHHHHHHHGGG--GGG---HHHHHHHHHHHHHHHHHHHHSSSS-S-S-HHHHTTTTT----S-----PPPHHHHHHHHHHHHHHHHHHHHHHHHHHHHHHHHHHTTSS-HHHHHHHHT--HHHHHHHHHHHHHHHHH-HHHHHHHH--

InterPro domains:
  IPR013325 RNA polymerase sigma factor, region 2 [SSF88946] (3-43)

Sequence (152 aa):
MKHEGVKAIMDALPRYDPDYGVEVGAYAWRVAIYAVRRYVLKQSAPVSASHRLDVLKGLYRSEISMYEKDEKPDPEETVHRVLLARTVRTRVESILGETGAMFALGILGGDFQPKDVIEDHGLEPSEVYRAIRTTKARLQSDKMLYDLWRDA